Protein AF-A0A662UFX0-F1 (afdb_monomer)

Nearest PDB structures (foldseek):
  7zhf-assembly1_A  TM=8.606E-01  e=3.679E-02  Sulfolobus acidocaldarius

pLDDT: mean 85.25, std 7.99, range [57.75, 97.19]

Sequence (83 aa):
MSDFDIRSIVKASEVAKKYMLGPNAALLKAVDIAIGRLDEVMTAISRSDHEFVLIDIPGQIDLFIFRDISPKLIKNLLSLPAE

Structure (mmCIF, N/CA/C/O backbone):
data_AF-A0A662UFX0-F1
#
_entry.id   AF-A0A662UFX0-F1
#
loop_
_atom_site.group_PDB
_atom_site.id
_atom_site.type_symbol
_atom_site.label_atom_id
_atom_site.label_alt_id
_atom_site.label_comp_id
_atom_site.label_asym_id
_atom_site.label_entity_id
_atom_site.label_seq_id
_atom_site.pdbx_PDB_ins_code
_atom_site.Cartn_x
_atom_site.Cartn_y
_atom_site.Cartn_z
_atom_site.occupancy
_atom_site.B_iso_or_equiv
_atom_site.auth_seq_id
_atom_site.auth_comp_id
_atom_site.auth_asym_id
_atom_site.auth_atom_id
_atom_site.pdbx_PDB_model_num
ATOM 1 N N . MET A 1 1 ? -8.824 -15.197 4.270 1.00 60.50 1 MET A N 1
ATOM 2 C CA . MET A 1 1 ? -9.074 -14.254 3.159 1.00 60.50 1 MET A CA 1
ATOM 3 C C . MET A 1 1 ? -9.002 -12.873 3.779 1.00 60.50 1 MET A C 1
ATOM 5 O O . MET A 1 1 ? -9.499 -12.756 4.889 1.00 60.50 1 MET A O 1
ATOM 9 N N . SER A 1 2 ? -8.310 -11.907 3.179 1.00 73.12 2 SER A N 1
ATOM 10 C CA . SER A 1 2 ? -8.292 -10.544 3.722 1.00 73.12 2 SER A CA 1
ATOM 11 C C . SER A 1 2 ? -9.510 -9.772 3.216 1.00 73.12 2 SER A C 1
ATOM 13 O O . SER A 1 2 ? -9.911 -9.962 2.066 1.00 73.12 2 SER A O 1
ATOM 15 N N . ASP A 1 3 ? -10.086 -8.908 4.053 1.00 82.75 3 ASP A N 1
ATOM 16 C CA . ASP A 1 3 ? -11.200 -8.026 3.667 1.00 82.75 3 ASP A CA 1
ATOM 17 C C . ASP A 1 3 ? -10.765 -6.973 2.646 1.00 82.75 3 ASP A C 1
ATOM 19 O O . ASP A 1 3 ? -11.543 -6.525 1.804 1.00 82.75 3 ASP A O 1
ATOM 23 N N . PHE A 1 4 ? -9.479 -6.626 2.673 1.00 87.62 4 PHE A N 1
ATOM 24 C CA . PHE A 1 4 ? -8.854 -5.748 1.704 1.00 87.62 4 PHE A CA 1
ATOM 25 C C . PHE A 1 4 ? -7.495 -6.295 1.255 1.00 87.62 4 PHE A C 1
ATOM 27 O O . PHE A 1 4 ? -6.752 -6.899 2.029 1.00 87.62 4 PHE A O 1
ATOM 34 N N . ASP A 1 5 ? -7.159 -6.083 -0.017 1.00 90.12 5 ASP A N 1
ATOM 35 C CA . ASP A 1 5 ? -5.877 -6.470 -0.603 1.00 90.12 5 ASP A CA 1
ATOM 36 C C . ASP A 1 5 ? -5.338 -5.325 -1.463 1.00 90.12 5 ASP A C 1
ATOM 38 O O . ASP A 1 5 ? -5.958 -4.931 -2.456 1.00 90.12 5 ASP A O 1
ATOM 42 N N . ILE A 1 6 ? -4.150 -4.817 -1.119 1.00 88.44 6 ILE A N 1
ATOM 43 C CA . ILE A 1 6 ? -3.487 -3.720 -1.837 1.00 88.44 6 ILE A CA 1
ATOM 44 C C . ILE A 1 6 ? -3.241 -4.044 -3.322 1.00 88.44 6 ILE A C 1
ATOM 46 O O . ILE A 1 6 ? -3.163 -3.142 -4.158 1.00 88.44 6 ILE A O 1
ATOM 50 N N . ARG A 1 7 ? -3.194 -5.333 -3.691 1.00 90.75 7 ARG A N 1
ATOM 51 C CA . ARG A 1 7 ? -3.061 -5.791 -5.084 1.00 90.75 7 ARG A CA 1
ATOM 52 C C . ARG A 1 7 ? -4.271 -5.444 -5.956 1.00 90.75 7 ARG A C 1
ATOM 54 O O . ARG A 1 7 ? -4.162 -5.520 -7.180 1.00 90.75 7 ARG A O 1
ATOM 61 N N . SER A 1 8 ? -5.400 -5.061 -5.354 1.00 90.75 8 SER A N 1
ATOM 62 C CA . SER A 1 8 ? -6.551 -4.486 -6.066 1.00 90.75 8 SER A CA 1
ATOM 63 C C . SER A 1 8 ? -6.278 -3.066 -6.581 1.00 90.75 8 SER A C 1
ATOM 65 O O . SER A 1 8 ? -6.819 -2.675 -7.613 1.00 90.75 8 SER A O 1
ATOM 67 N N . ILE A 1 9 ? -5.397 -2.315 -5.910 1.00 90.50 9 ILE A N 1
ATOM 68 C CA . ILE A 1 9 ? -4.990 -0.958 -6.294 1.00 90.50 9 ILE A CA 1
ATOM 69 C C . ILE A 1 9 ? -3.850 -1.007 -7.311 1.00 90.50 9 ILE A C 1
ATOM 71 O O . ILE A 1 9 ? -3.864 -0.271 -8.301 1.00 90.50 9 ILE A O 1
ATOM 75 N N . VAL A 1 10 ? -2.838 -1.841 -7.050 1.00 92.88 10 VAL A N 1
ATOM 76 C CA . VAL A 1 10 ? -1.621 -1.908 -7.865 1.00 92.88 10 VAL A CA 1
ATOM 77 C C . VAL A 1 10 ? -0.941 -3.270 -7.762 1.00 92.88 10 VAL A C 1
ATOM 79 O O . VAL A 1 10 ? -0.726 -3.801 -6.674 1.00 92.88 10 VAL A O 1
ATOM 82 N N . LYS A 1 11 ? -0.523 -3.825 -8.905 1.00 94.6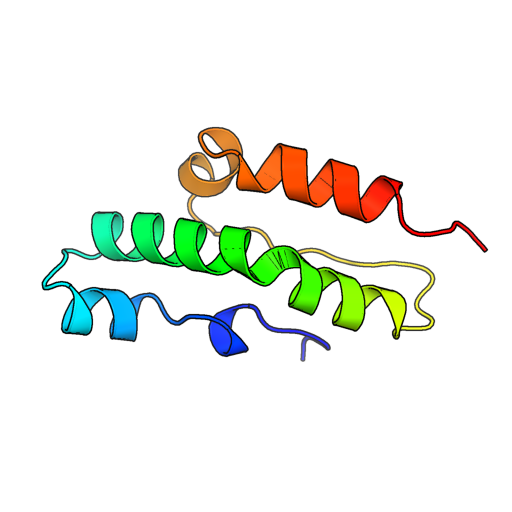2 11 LYS A N 1
ATOM 83 C CA . LYS A 1 11 ? 0.295 -5.044 -8.962 1.00 94.62 11 LYS A CA 1
ATOM 84 C C . LYS A 1 11 ? 1.699 -4.721 -9.449 1.00 94.62 11 LYS A C 1
ATOM 86 O O . LYS A 1 11 ? 1.880 -4.198 -10.547 1.00 94.62 11 LYS A O 1
ATOM 91 N N . ALA A 1 12 ? 2.709 -5.105 -8.670 1.00 93.19 12 ALA A N 1
ATOM 92 C CA . ALA A 1 12 ? 4.112 -4.875 -9.021 1.00 93.19 12 ALA A CA 1
ATOM 93 C C . ALA A 1 12 ? 4.497 -5.497 -10.378 1.00 93.19 12 ALA A C 1
ATOM 95 O O . ALA A 1 12 ? 5.282 -4.916 -11.120 1.00 93.19 12 ALA A O 1
ATOM 96 N N . SER A 1 13 ? 3.898 -6.633 -10.751 1.00 94.62 13 SER A N 1
ATOM 97 C CA . SER A 1 13 ? 4.118 -7.278 -12.052 1.00 94.62 13 SER A CA 1
ATOM 98 C C . SER A 1 13 ? 3.592 -6.453 -13.233 1.00 94.62 13 SER A C 1
ATOM 100 O O . SER A 1 13 ? 4.224 -6.412 -14.289 1.00 94.62 13 SER A O 1
ATOM 102 N N . GLU A 1 14 ? 2.459 -5.772 -13.067 1.00 96.44 14 GLU A N 1
ATOM 103 C CA . GLU A 1 14 ? 1.896 -4.871 -14.078 1.00 96.44 14 GLU A CA 1
ATOM 104 C C . GLU A 1 14 ? 2.728 -3.589 -14.177 1.00 96.44 14 GLU A C 1
ATOM 106 O O . GLU A 1 14 ? 3.019 -3.126 -15.279 1.00 96.44 14 GLU A O 1
ATOM 111 N N . VAL A 1 15 ? 3.195 -3.066 -13.038 1.00 96.88 15 VAL A N 1
ATOM 112 C CA . VAL A 1 15 ? 4.118 -1.922 -12.981 1.00 96.88 15 VAL A CA 1
ATOM 113 C C . VAL A 1 15 ? 5.444 -2.251 -13.672 1.00 96.88 15 VAL A C 1
ATOM 115 O O . VAL A 1 15 ? 5.918 -1.455 -14.480 1.00 96.88 15 VAL A O 1
ATOM 118 N N . ALA A 1 16 ? 6.011 -3.436 -13.429 1.00 96.94 16 ALA A N 1
ATOM 119 C CA . ALA A 1 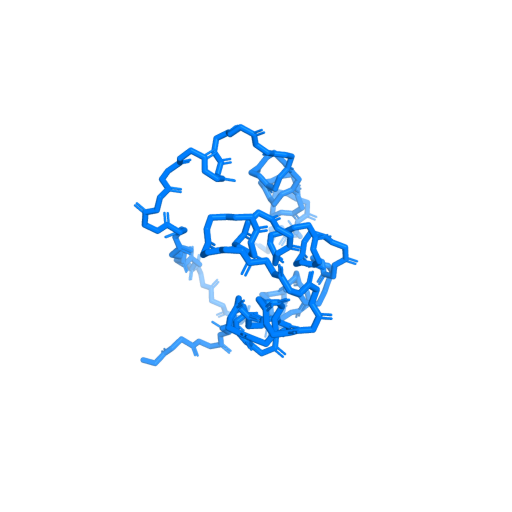16 ? 7.245 -3.887 -14.071 1.00 96.94 16 ALA A CA 1
ATOM 120 C C . ALA A 1 16 ? 7.125 -3.872 -15.598 1.00 96.94 16 ALA A C 1
ATOM 122 O O . ALA A 1 16 ? 7.976 -3.306 -16.280 1.00 96.94 16 ALA A O 1
ATOM 123 N N . LYS A 1 17 ? 6.028 -4.426 -16.131 1.00 97.19 17 LYS A N 1
ATOM 124 C CA . LYS A 1 17 ? 5.757 -4.445 -17.575 1.00 97.19 17 LYS A CA 1
ATOM 125 C C . LYS A 1 17 ? 5.526 -3.042 -18.132 1.00 97.19 17 LYS A C 1
ATOM 127 O O . LYS A 1 17 ? 6.121 -2.684 -19.141 1.00 97.19 17 LYS A O 1
ATOM 132 N N . LYS A 1 18 ? 4.684 -2.241 -17.471 1.00 97.06 18 LYS A N 1
ATOM 133 C CA . LYS A 1 18 ? 4.287 -0.904 -17.939 1.00 97.06 18 LYS A CA 1
ATOM 134 C C . LYS A 1 18 ? 5.454 0.081 -17.987 1.00 97.06 18 LYS A C 1
ATOM 136 O O . LYS A 1 18 ? 5.512 0.903 -18.894 1.00 97.06 18 LYS A O 1
ATOM 141 N N . TYR A 1 19 ? 6.353 0.015 -17.010 1.00 95.88 19 TYR A N 1
AT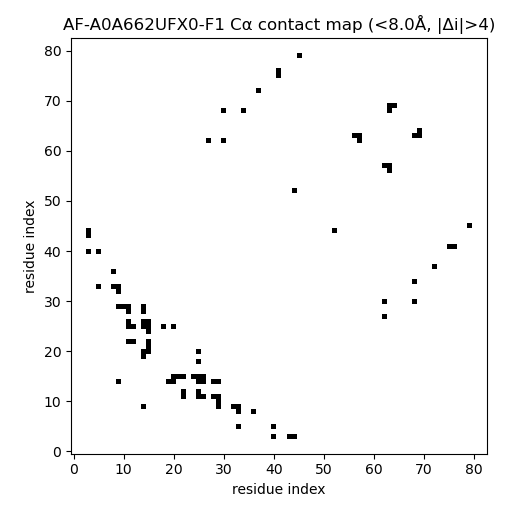OM 142 C CA . TYR A 1 19 ? 7.473 0.949 -16.878 1.00 95.88 19 TYR A CA 1
ATOM 143 C C . TYR A 1 19 ? 8.825 0.339 -17.284 1.00 95.88 19 TYR A C 1
ATOM 145 O O . TYR A 1 19 ? 9.846 1.000 -17.126 1.00 95.88 19 TYR A O 1
ATOM 153 N N . MET A 1 20 ? 8.839 -0.898 -17.800 1.00 96.31 20 MET A N 1
ATOM 154 C CA . MET A 1 20 ? 10.052 -1.653 -18.154 1.00 96.31 20 MET A CA 1
ATOM 155 C C . MET A 1 20 ? 11.079 -1.697 -17.011 1.00 96.31 20 MET A C 1
ATOM 157 O O . MET A 1 20 ? 12.270 -1.456 -17.198 1.00 96.31 20 MET A O 1
ATOM 161 N N . LEU A 1 21 ? 10.598 -1.980 -15.799 1.00 96.62 21 LEU A N 1
ATOM 162 C CA . LEU A 1 21 ? 11.407 -1.983 -14.582 1.00 96.62 21 LEU A CA 1
ATOM 163 C C . LEU A 1 21 ? 11.768 -3.406 -14.157 1.00 96.62 21 LEU A C 1
ATOM 165 O O . LEU A 1 21 ? 10.960 -4.329 -14.264 1.00 96.62 21 LEU A O 1
ATOM 169 N N . GLY A 1 22 ? 12.963 -3.557 -13.582 1.00 94.44 22 GLY A N 1
ATOM 170 C CA . GLY A 1 22 ? 13.321 -4.760 -12.833 1.00 94.44 22 GLY A CA 1
ATOM 171 C C . GLY A 1 22 ? 12.476 -4.917 -11.555 1.00 94.44 22 GLY A C 1
ATOM 172 O O . GLY A 1 22 ? 11.848 -3.950 -11.114 1.00 94.44 22 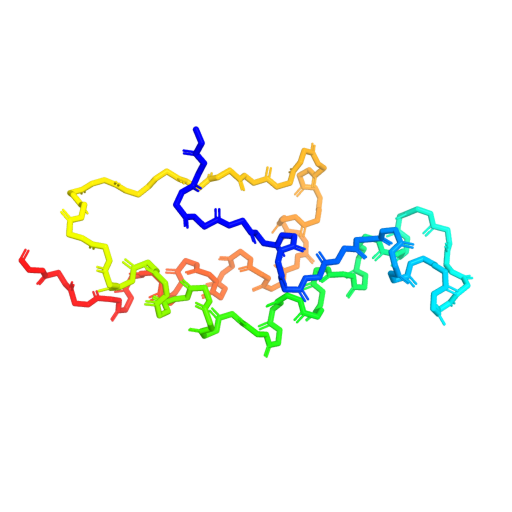GLY A O 1
ATOM 173 N N . PRO A 1 23 ? 12.484 -6.103 -10.916 1.00 89.06 23 PRO A N 1
ATOM 174 C CA . PRO A 1 23 ? 11.583 -6.434 -9.806 1.00 89.06 23 PRO A CA 1
ATOM 175 C C . PRO A 1 23 ? 11.601 -5.422 -8.652 1.00 89.06 23 PRO A C 1
ATOM 177 O O . PRO A 1 23 ? 10.544 -4.981 -8.209 1.00 89.06 23 PRO A O 1
ATOM 180 N N . ASN A 1 24 ? 12.790 -4.985 -8.224 1.00 88.62 24 ASN A N 1
ATOM 181 C CA . ASN A 1 24 ? 12.931 -4.040 -7.112 1.00 88.62 24 ASN A CA 1
ATOM 182 C C . ASN A 1 24 ? 12.389 -2.653 -7.477 1.00 88.62 24 ASN A C 1
ATOM 184 O O . ASN A 1 24 ? 11.586 -2.085 -6.744 1.00 88.62 24 ASN A O 1
ATOM 188 N N . ALA A 1 25 ? 12.773 -2.119 -8.639 1.00 89.88 25 ALA A N 1
ATOM 189 C CA . ALA A 1 25 ? 12.306 -0.808 -9.087 1.00 89.88 25 ALA A CA 1
ATOM 190 C C . ALA A 1 25 ? 10.786 -0.795 -9.329 1.00 89.88 25 ALA A C 1
ATOM 192 O O . ALA A 1 25 ? 10.108 0.173 -8.981 1.00 89.88 25 ALA A O 1
ATOM 193 N N . ALA A 1 26 ? 10.237 -1.887 -9.866 1.00 93.81 26 ALA A N 1
ATOM 194 C CA . ALA A 1 26 ? 8.801 -2.056 -10.035 1.00 93.81 26 ALA A CA 1
ATOM 195 C C . ALA A 1 26 ? 8.061 -2.069 -8.694 1.00 93.81 26 ALA A C 1
ATOM 197 O O . ALA A 1 26 ? 7.004 -1.454 -8.569 1.00 93.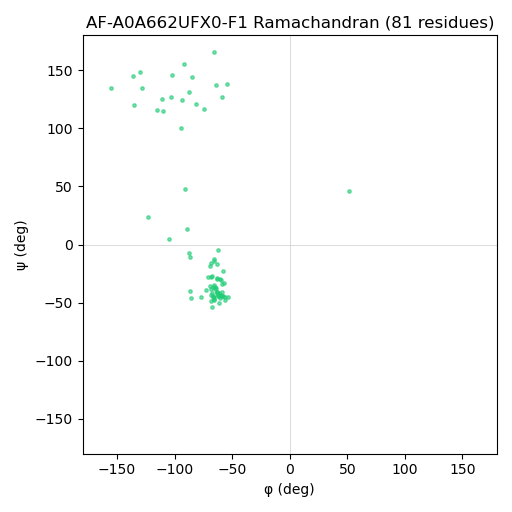81 26 ALA A O 1
ATOM 198 N N . LEU A 1 27 ? 8.627 -2.729 -7.684 1.00 89.44 27 LEU A N 1
ATOM 199 C CA . LEU A 1 27 ? 8.054 -2.791 -6.348 1.00 89.44 27 LEU A CA 1
ATOM 200 C C . LEU A 1 27 ? 8.100 -1.427 -5.644 1.00 89.44 27 LEU A C 1
ATOM 202 O O . LEU A 1 27 ? 7.080 -0.988 -5.117 1.00 89.44 27 LEU A O 1
ATOM 206 N N . LEU A 1 28 ? 9.219 -0.696 -5.739 1.00 88.25 28 LEU A N 1
ATOM 207 C CA . LEU A 1 28 ? 9.305 0.688 -5.254 1.00 88.25 28 LEU A CA 1
ATOM 208 C C . LEU A 1 28 ? 8.246 1.587 -5.898 1.00 88.25 28 LEU A C 1
ATOM 210 O O . LEU A 1 28 ? 7.590 2.365 -5.203 1.00 88.25 28 LEU A O 1
ATOM 214 N N . LYS A 1 29 ? 8.079 1.478 -7.219 1.00 90.81 29 LYS A N 1
ATOM 215 C CA . LYS A 1 29 ? 7.105 2.275 -7.967 1.00 90.81 29 LYS A CA 1
ATOM 216 C C . LYS A 1 29 ? 5.665 1.876 -7.641 1.00 90.81 29 LYS A C 1
ATOM 218 O O . LYS A 1 29 ? 4.795 2.741 -7.589 1.00 90.81 29 LYS A O 1
ATOM 223 N N . ALA A 1 30 ? 5.406 0.591 -7.404 1.00 91.62 30 ALA A N 1
ATOM 224 C CA . ALA A 1 30 ? 4.101 0.112 -6.962 1.00 91.62 30 ALA A CA 1
ATOM 225 C C . ALA A 1 30 ? 3.731 0.694 -5.591 1.00 91.62 30 ALA A C 1
ATOM 227 O O . ALA A 1 30 ? 2.607 1.154 -5.415 1.00 91.62 30 ALA A O 1
ATOM 228 N N . VAL A 1 31 ? 4.690 0.760 -4.662 1.00 87.62 31 VAL A N 1
ATOM 229 C CA . VAL A 1 31 ? 4.496 1.402 -3.354 1.00 87.62 31 VAL A CA 1
ATOM 230 C C . VAL A 1 31 ? 4.147 2.888 -3.505 1.00 87.62 31 VAL A C 1
ATOM 232 O O . VAL A 1 31 ? 3.199 3.335 -2.872 1.00 87.62 31 VAL A O 1
ATOM 235 N N . ASP A 1 32 ? 4.812 3.648 -4.387 1.00 87.88 32 ASP A N 1
ATOM 236 C CA . ASP A 1 32 ? 4.429 5.055 -4.639 1.00 87.88 32 ASP A CA 1
ATOM 237 C C . ASP A 1 32 ? 2.986 5.200 -5.123 1.00 87.88 32 ASP A C 1
ATOM 239 O O . ASP A 1 32 ? 2.252 6.079 -4.670 1.00 87.88 32 ASP A O 1
ATOM 243 N N . ILE A 1 33 ? 2.579 4.341 -6.059 1.00 90.56 33 ILE A N 1
ATOM 244 C CA . ILE A 1 33 ? 1.220 4.350 -6.607 1.00 90.56 33 ILE A CA 1
ATOM 245 C C . ILE A 1 33 ? 0.207 4.026 -5.502 1.00 90.56 33 ILE A C 1
ATOM 247 O O . ILE A 1 33 ? -0.833 4.678 -5.426 1.00 90.56 33 ILE A O 1
ATOM 251 N N . ALA A 1 34 ? 0.524 3.064 -4.630 1.00 88.50 34 ALA A N 1
ATOM 252 C CA . ALA A 1 34 ? -0.307 2.718 -3.483 1.00 88.50 34 ALA A CA 1
ATOM 253 C C . ALA A 1 34 ? -0.444 3.887 -2.494 1.00 88.50 34 ALA A C 1
ATOM 255 O O . ALA A 1 34 ? -1.557 4.190 -2.076 1.00 88.50 34 ALA A O 1
ATOM 256 N N . ILE A 1 35 ? 0.650 4.594 -2.172 1.00 85.50 35 ILE A N 1
ATOM 257 C CA . ILE A 1 35 ? 0.617 5.785 -1.301 1.00 85.50 35 ILE A CA 1
ATOM 258 C C . ILE A 1 35 ? -0.301 6.864 -1.887 1.00 85.50 35 ILE A C 1
ATOM 260 O O . ILE A 1 35 ? -1.059 7.490 -1.152 1.00 85.50 35 ILE A O 1
ATOM 264 N N . GLY A 1 36 ? -0.257 7.079 -3.205 1.00 88.44 36 GLY A N 1
ATOM 265 C CA . GLY A 1 36 ? -1.123 8.051 -3.881 1.00 88.44 36 GLY A CA 1
ATOM 266 C C . GLY A 1 36 ? -2.614 7.698 -3.853 1.00 88.44 36 GLY A C 1
ATOM 267 O O . GLY A 1 36 ? -3.436 8.547 -4.179 1.00 88.44 36 GLY A O 1
ATOM 268 N N . ARG A 1 37 ? -2.964 6.464 -3.474 1.00 89.50 37 ARG A N 1
ATOM 269 C CA . ARG A 1 37 ? -4.339 5.946 -3.390 1.00 89.50 37 ARG A CA 1
ATOM 270 C C . ARG A 1 37 ? -4.667 5.425 -1.989 1.00 89.50 37 ARG A C 1
ATOM 272 O O . ARG A 1 37 ? -5.551 4.588 -1.822 1.00 89.50 37 ARG A O 1
ATOM 279 N N . LEU A 1 38 ? -3.948 5.910 -0.975 1.00 85.88 38 LEU A N 1
ATOM 280 C CA . LEU A 1 38 ? -4.083 5.425 0.397 1.00 85.88 38 LEU A CA 1
ATOM 281 C C . LEU A 1 38 ? -5.484 5.677 0.970 1.00 85.88 38 LEU A C 1
ATOM 283 O O . LEU A 1 38 ? -5.967 4.872 1.758 1.00 85.88 38 LEU A O 1
ATOM 287 N N . ASP A 1 39 ? -6.169 6.730 0.524 1.00 87.31 39 ASP A N 1
ATOM 288 C CA . ASP A 1 39 ? -7.533 7.059 0.957 1.00 87.31 39 ASP A CA 1
ATOM 289 C C . ASP A 1 39 ? -8.550 5.952 0.625 1.00 87.31 39 ASP A C 1
ATOM 291 O O . ASP A 1 39 ? -9.509 5.739 1.370 1.00 87.31 39 ASP A O 1
ATOM 295 N N . GLU A 1 40 ? -8.325 5.189 -0.451 1.00 88.19 40 GLU A N 1
ATOM 296 C CA . GLU A 1 40 ? -9.161 4.032 -0.797 1.00 88.19 40 GLU A CA 1
ATOM 297 C C . GLU A 1 40 ? -8.994 2.900 0.220 1.00 88.19 40 GLU A C 1
ATOM 299 O O . GLU A 1 40 ? -9.973 2.260 0.604 1.00 88.19 40 GLU A O 1
ATOM 304 N N . VAL A 1 41 ? -7.763 2.701 0.705 1.00 86.81 41 VAL A N 1
ATOM 305 C CA . VAL A 1 41 ? -7.457 1.744 1.775 1.00 86.81 41 VAL A CA 1
ATOM 306 C C . VAL A 1 41 ? -8.122 2.192 3.073 1.00 86.81 41 VAL A C 1
ATOM 308 O O . VAL A 1 41 ? -8.792 1.398 3.726 1.00 86.81 41 VAL A O 1
ATOM 311 N N . MET A 1 42 ? -7.998 3.477 3.419 1.00 86.81 42 MET A N 1
ATOM 312 C CA . MET A 1 42 ? -8.598 4.031 4.635 1.00 86.81 42 MET A CA 1
ATOM 313 C C . MET A 1 42 ? -10.120 3.903 4.632 1.00 86.81 42 MET A C 1
ATOM 315 O O . MET A 1 42 ? -10.698 3.517 5.641 1.00 86.81 42 MET A O 1
ATOM 319 N N . THR A 1 43 ? -10.757 4.157 3.486 1.00 87.06 43 THR A N 1
ATOM 320 C CA . THR A 1 43 ? -12.209 4.006 3.314 1.00 87.06 43 THR A CA 1
ATOM 321 C C . THR A 1 43 ? -12.653 2.551 3.450 1.00 87.06 43 THR A C 1
ATOM 323 O O . THR A 1 43 ? -13.735 2.281 3.967 1.00 87.06 43 THR A O 1
ATOM 326 N N . ALA A 1 44 ? -11.849 1.599 2.968 1.00 84.81 44 ALA A N 1
ATOM 327 C CA . ALA A 1 44 ? -12.146 0.180 3.129 1.00 84.81 44 ALA A CA 1
ATOM 328 C C . ALA A 1 44 ? -12.070 -0.239 4.606 1.00 84.81 44 ALA A C 1
ATOM 330 O O . ALA A 1 44 ? -12.979 -0.908 5.089 1.00 84.81 44 ALA A O 1
ATOM 331 N N . ILE A 1 45 ? -11.037 0.212 5.325 1.00 84.38 45 ILE A N 1
ATOM 332 C CA . ILE A 1 45 ? -10.852 -0.074 6.755 1.00 84.38 45 ILE A CA 1
ATOM 333 C C . ILE A 1 45 ? -11.960 0.578 7.593 1.00 84.38 45 ILE A C 1
ATOM 335 O O . ILE A 1 45 ? -12.558 -0.087 8.431 1.00 84.38 45 ILE A O 1
ATOM 339 N N . SER A 1 46 ? -12.298 1.846 7.332 1.00 83.31 46 SER A N 1
ATOM 340 C CA . SER A 1 46 ? -13.305 2.587 8.108 1.00 83.31 46 SER A CA 1
ATOM 341 C C . SER A 1 46 ? -14.735 2.074 7.930 1.00 83.31 46 SER A C 1
ATOM 343 O O . SER A 1 46 ? -15.624 2.467 8.673 1.00 83.31 46 SER A O 1
ATOM 345 N N . ARG A 1 47 ? -14.996 1.272 6.891 1.00 82.25 47 ARG A N 1
ATOM 34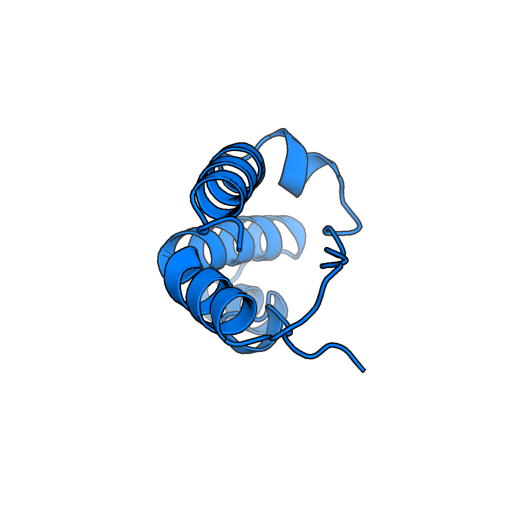6 C CA . ARG A 1 47 ? -16.295 0.616 6.673 1.00 82.25 47 ARG A CA 1
ATOM 347 C C . ARG A 1 47 ? -16.405 -0.721 7.395 1.00 82.25 47 ARG A C 1
ATOM 349 O O . ARG A 1 47 ? -17.488 -1.301 7.396 1.00 82.25 47 ARG A O 1
ATOM 356 N N . SER A 1 48 ? -15.299 -1.237 7.925 1.00 76.75 48 SER A N 1
ATOM 357 C CA . SER A 1 48 ? -15.298 -2.486 8.669 1.00 76.75 48 SER A CA 1
ATOM 358 C C . SER A 1 48 ? -15.614 -2.205 10.134 1.00 76.75 48 SER A C 1
ATOM 360 O O . SER A 1 48 ? -15.001 -1.327 10.733 1.00 76.75 48 SER A O 1
ATOM 362 N N . ASP A 1 49 ? -16.546 -2.964 10.697 1.00 77.62 49 ASP A N 1
ATOM 363 C CA . ASP A 1 49 ? -16.948 -2.892 12.106 1.00 77.62 49 ASP A CA 1
ATOM 364 C C . ASP A 1 49 ? -16.099 -3.866 12.949 1.00 77.62 49 ASP A C 1
ATOM 366 O O . ASP A 1 49 ? -16.596 -4.746 13.653 1.00 77.62 49 ASP A O 1
ATOM 370 N N . HIS A 1 50 ? -14.780 -3.830 12.741 1.00 82.50 50 HIS A N 1
ATOM 371 C CA . HIS A 1 50 ? -13.840 -4.745 13.382 1.00 82.50 50 HIS A CA 1
ATOM 372 C C . HIS A 1 50 ? -13.105 -4.053 14.526 1.00 82.50 50 HIS A C 1
ATOM 374 O O . HIS A 1 50 ? -12.439 -3.043 14.324 1.00 82.50 50 HIS A O 1
ATOM 380 N N . GLU A 1 51 ? -13.139 -4.670 15.708 1.00 83.12 51 GLU A N 1
ATOM 381 C CA . GLU A 1 51 ? -12.401 -4.207 16.893 1.00 83.12 51 GLU A CA 1
ATOM 382 C C . GLU A 1 51 ? -10.874 -4.237 16.682 1.00 83.12 51 GLU A C 1
ATOM 384 O O . GLU A 1 51 ? -10.134 -3.435 17.249 1.00 83.12 51 GLU A O 1
ATOM 389 N N . PHE A 1 52 ? -10.391 -5.144 15.825 1.00 84.00 52 PHE A N 1
ATOM 390 C CA . PHE A 1 52 ? -8.974 -5.289 15.501 1.00 84.00 52 PHE A CA 1
ATOM 391 C C . PHE A 1 52 ? -8.735 -5.270 13.995 1.00 84.00 52 PHE A C 1
ATOM 393 O O . PHE A 1 52 ? -9.380 -5.994 13.237 1.00 84.00 52 PHE A O 1
ATOM 400 N N . VAL A 1 53 ? -7.717 -4.515 13.578 1.00 84.56 53 VAL A N 1
ATOM 401 C CA . VAL A 1 53 ? -7.233 -4.475 12.195 1.00 84.56 53 VAL A CA 1
ATOM 402 C C . VAL A 1 53 ? -5.814 -5.031 12.150 1.00 84.56 53 VAL A C 1
ATOM 404 O O . VAL A 1 53 ? -4.885 -4.456 12.717 1.00 84.56 53 VAL A O 1
ATOM 407 N N . LEU A 1 54 ? -5.638 -6.158 11.458 1.00 88.56 54 LEU A N 1
ATOM 408 C CA . LEU A 1 54 ? -4.324 -6.744 11.198 1.00 88.56 54 LEU A CA 1
ATOM 409 C C . LEU A 1 54 ? -3.806 -6.265 9.843 1.00 88.56 54 LEU A C 1
ATOM 411 O O . LEU A 1 54 ? -4.458 -6.452 8.817 1.00 88.56 54 LEU A O 1
ATOM 415 N N . ILE A 1 55 ? -2.615 -5.669 9.842 1.00 87.19 55 ILE A N 1
ATOM 416 C CA . ILE A 1 55 ? -1.975 -5.148 8.633 1.00 87.19 55 ILE A CA 1
ATOM 417 C C . ILE A 1 55 ? -0.772 -6.021 8.300 1.00 87.19 55 ILE A C 1
ATOM 419 O O . ILE A 1 55 ? 0.208 -6.047 9.043 1.00 87.19 55 ILE A O 1
ATOM 423 N N . ASP A 1 56 ? -0.849 -6.707 7.162 1.00 88.00 56 ASP A N 1
ATOM 424 C CA . ASP A 1 56 ? 0.288 -7.428 6.599 1.00 88.00 56 ASP A CA 1
ATOM 425 C C . ASP A 1 56 ? 1.191 -6.453 5.833 1.00 88.00 56 ASP A C 1
ATOM 427 O O . ASP A 1 56 ? 0.754 -5.756 4.911 1.00 88.00 56 ASP A O 1
ATOM 431 N N . ILE A 1 57 ? 2.452 -6.371 6.248 1.00 84.50 57 ILE A N 1
ATOM 432 C CA . ILE A 1 57 ? 3.443 -5.484 5.639 1.00 84.50 57 ILE A CA 1
ATOM 433 C C . ILE A 1 57 ? 4.211 -6.220 4.532 1.00 84.50 57 ILE A C 1
ATOM 435 O O . ILE A 1 57 ? 4.338 -7.443 4.567 1.00 84.50 57 ILE A O 1
ATOM 439 N N . PRO A 1 58 ? 4.777 -5.509 3.539 1.00 82.06 58 PRO A N 1
ATOM 440 C CA . PRO A 1 58 ? 5.606 -6.148 2.523 1.00 82.06 58 PRO A CA 1
ATOM 441 C C . PRO A 1 58 ? 6.758 -6.955 3.142 1.00 82.06 58 PRO A C 1
ATOM 443 O O . PRO A 1 58 ? 7.452 -6.469 4.032 1.00 82.06 58 PRO A O 1
ATOM 446 N N . GLY A 1 59 ? 7.031 -8.149 2.602 1.00 80.44 59 GLY A N 1
ATOM 447 C CA . GLY A 1 59 ? 8.105 -9.024 3.102 1.00 80.44 59 GLY A CA 1
ATOM 448 C C . GLY A 1 59 ? 9.522 -8.442 2.979 1.00 80.44 59 GLY A C 1
ATOM 449 O O . GLY A 1 59 ? 10.441 -8.910 3.645 1.00 80.44 59 GLY A O 1
ATOM 450 N N . GLN A 1 60 ? 9.712 -7.408 2.153 1.00 82.31 60 GLN A N 1
ATOM 451 C CA . GLN A 1 60 ? 10.933 -6.601 2.139 1.00 82.31 60 GLN A CA 1
ATOM 452 C C . GLN A 1 60 ? 10.743 -5.368 3.025 1.00 82.31 60 GLN A C 1
ATOM 454 O O . GLN A 1 60 ? 10.159 -4.368 2.599 1.00 82.31 60 GLN A O 1
ATOM 459 N N . ILE A 1 61 ? 11.272 -5.442 4.246 1.00 81.81 61 ILE A N 1
ATOM 460 C CA . ILE A 1 61 ? 11.092 -4.420 5.284 1.00 81.81 61 ILE A CA 1
ATOM 461 C C . ILE A 1 61 ? 11.606 -3.032 4.869 1.00 81.81 61 ILE A C 1
ATOM 463 O O . ILE A 1 61 ? 11.015 -2.016 5.235 1.00 81.81 61 ILE A O 1
ATOM 467 N N . ASP A 1 62 ? 12.642 -2.977 4.029 1.00 81.50 62 ASP A N 1
ATOM 468 C CA . ASP A 1 62 ? 13.242 -1.730 3.545 1.00 81.50 62 ASP A CA 1
ATOM 469 C C . ASP A 1 62 ? 12.233 -0.843 2.805 1.00 81.50 62 ASP A C 1
ATOM 471 O O . ASP A 1 62 ? 12.264 0.383 2.907 1.00 81.50 62 ASP A O 1
ATOM 475 N N . LEU A 1 63 ? 11.280 -1.453 2.099 1.00 76.19 63 LEU A N 1
ATOM 476 C CA . LEU A 1 63 ? 10.226 -0.723 1.395 1.00 76.19 63 LEU A CA 1
ATOM 477 C C . LEU A 1 63 ? 9.246 -0.050 2.347 1.00 76.19 63 LEU A C 1
ATOM 479 O O . LEU A 1 63 ? 8.623 0.943 1.976 1.00 76.19 63 LEU A O 1
ATOM 483 N N . PHE A 1 64 ? 9.081 -0.616 3.539 1.00 74.75 64 PHE A N 1
ATOM 484 C CA . PHE A 1 64 ? 8.192 -0.089 4.558 1.00 74.75 64 PHE A CA 1
ATOM 485 C C . PHE A 1 64 ? 8.900 0.965 5.415 1.00 74.75 64 PHE A C 1
ATOM 487 O O . PHE A 1 64 ? 8.304 1.995 5.708 1.00 74.75 64 PHE A O 1
ATOM 494 N N . ILE A 1 65 ? 10.172 0.753 5.772 1.00 74.75 65 ILE A N 1
ATOM 495 C CA . ILE A 1 65 ? 10.934 1.657 6.651 1.00 74.75 65 ILE A CA 1
ATOM 496 C C . ILE A 1 65 ? 11.416 2.912 5.916 1.00 74.75 65 ILE A C 1
ATOM 498 O O . ILE A 1 65 ? 11.287 4.016 6.437 1.00 74.75 65 ILE A O 1
ATOM 502 N N . PHE A 1 66 ? 11.971 2.777 4.709 1.00 72.56 66 PHE A N 1
ATOM 503 C CA . PHE A 1 66 ? 12.639 3.893 4.021 1.00 72.56 66 PHE A CA 1
ATOM 504 C C . PHE A 1 66 ? 11.701 4.739 3.154 1.00 72.56 66 PHE A C 1
ATOM 506 O O . PHE A 1 66 ? 12.149 5.519 2.312 1.00 72.56 66 PHE A O 1
ATOM 513 N N . ARG A 1 67 ? 10.387 4.571 3.312 1.00 72.69 67 ARG A N 1
ATOM 514 C CA . ARG A 1 67 ? 9.380 5.248 2.497 1.00 72.69 67 ARG A CA 1
ATOM 515 C C . ARG A 1 67 ? 8.337 5.885 3.385 1.00 72.69 67 ARG A C 1
ATOM 517 O O . ARG A 1 67 ? 7.937 5.322 4.395 1.00 72.69 67 ARG A O 1
ATOM 524 N N . ASP A 1 68 ? 7.789 6.994 2.908 1.00 74.75 68 ASP A N 1
ATOM 525 C CA . ASP A 1 68 ? 6.722 7.723 3.594 1.00 74.75 68 ASP A CA 1
ATOM 526 C C . ASP A 1 68 ? 5.427 6.917 3.777 1.00 74.75 68 ASP A C 1
ATOM 528 O O . ASP A 1 68 ? 4.494 7.417 4.402 1.00 74.75 68 ASP A O 1
ATOM 532 N N . ILE A 1 69 ? 5.330 5.697 3.231 1.00 77.81 69 ILE A N 1
ATOM 533 C CA . ILE A 1 69 ? 4.144 4.855 3.383 1.00 77.81 69 ILE A CA 1
ATOM 534 C C . ILE A 1 69 ? 3.849 4.561 4.850 1.00 77.81 69 ILE A C 1
ATOM 536 O O . ILE A 1 69 ? 2.701 4.680 5.258 1.00 77.81 69 ILE A O 1
ATOM 540 N N . SER A 1 70 ? 4.865 4.232 5.647 1.00 79.31 70 SER A N 1
ATOM 541 C CA . SER A 1 70 ? 4.687 3.833 7.041 1.00 79.31 70 SER A CA 1
ATOM 542 C C . SER A 1 70 ? 4.189 4.983 7.925 1.00 79.31 70 SER A C 1
ATOM 544 O O . SER A 1 70 ? 3.123 4.822 8.524 1.00 79.31 70 SER A O 1
ATOM 546 N N . PRO A 1 71 ? 4.831 6.171 7.980 1.00 84.31 71 PRO A N 1
ATOM 547 C CA . PRO A 1 71 ? 4.315 7.272 8.787 1.00 84.31 71 PRO A CA 1
ATOM 548 C C . PRO A 1 71 ? 2.973 7.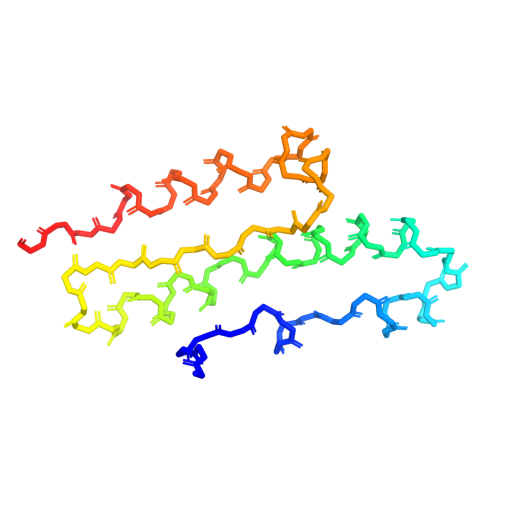807 8.271 1.00 84.31 71 PRO A C 1
ATOM 550 O O . PRO A 1 71 ? 2.128 8.175 9.085 1.00 84.31 71 PRO A O 1
ATOM 553 N N . LYS A 1 72 ? 2.734 7.831 6.949 1.00 83.94 72 LYS A N 1
ATOM 554 C CA . LYS A 1 72 ? 1.437 8.263 6.395 1.00 83.94 72 LYS A CA 1
ATOM 555 C C . LYS A 1 72 ? 0.316 7.295 6.754 1.00 83.94 72 LYS A C 1
ATOM 557 O O . LYS A 1 72 ? -0.741 7.742 7.185 1.00 83.94 72 LYS A O 1
ATOM 562 N N . LEU A 1 73 ? 0.556 5.992 6.618 1.00 83.31 73 LEU A N 1
ATOM 563 C CA . LEU A 1 73 ? -0.412 4.959 6.975 1.00 83.31 73 LEU A CA 1
ATOM 564 C C . LEU A 1 73 ? -0.751 5.022 8.463 1.00 83.31 73 LEU A C 1
ATOM 566 O O . LEU A 1 73 ? -1.924 5.111 8.805 1.00 83.31 73 LEU A O 1
ATOM 570 N N . ILE A 1 74 ? 0.257 5.057 9.341 1.00 85.50 74 ILE A N 1
ATOM 571 C CA . ILE A 1 74 ? 0.038 5.139 10.792 1.00 85.50 74 ILE A CA 1
ATOM 572 C C . ILE A 1 74 ? -0.730 6.414 11.149 1.00 85.50 74 ILE A C 1
ATOM 574 O O . ILE A 1 74 ? -1.706 6.349 11.889 1.00 85.50 74 ILE A O 1
ATOM 578 N N . LYS A 1 75 ? -0.342 7.569 10.594 1.00 87.44 75 LYS A N 1
ATOM 579 C CA . LYS A 1 75 ? -1.046 8.834 10.837 1.00 87.44 75 LYS A CA 1
ATOM 580 C C . LYS A 1 75 ? -2.518 8.756 10.427 1.00 87.44 75 LYS A C 1
ATOM 582 O O . LYS A 1 75 ? -3.372 9.210 11.181 1.00 87.44 75 LYS A O 1
ATOM 587 N N . ASN A 1 76 ? -2.806 8.185 9.259 1.00 85.88 76 ASN A N 1
ATOM 588 C CA . ASN A 1 76 ? -4.174 8.053 8.771 1.00 85.88 76 ASN A CA 1
ATOM 589 C C . ASN A 1 76 ? -4.989 7.080 9.636 1.00 85.88 76 ASN A C 1
ATOM 591 O O . ASN A 1 76 ? -6.128 7.388 9.973 1.00 85.88 76 ASN A O 1
ATOM 595 N N . LEU A 1 77 ? -4.404 5.953 10.053 1.00 84.62 77 LEU A N 1
ATOM 596 C CA . LEU A 1 77 ? -5.048 4.995 10.959 1.00 84.62 77 LEU A CA 1
ATOM 597 C C . LEU A 1 77 ? -5.366 5.615 12.320 1.00 84.62 77 LEU A C 1
ATOM 599 O O . LEU A 1 77 ? -6.476 5.458 12.807 1.00 84.62 77 LEU A O 1
ATOM 603 N N . LEU A 1 78 ? -4.437 6.381 12.897 1.00 85.25 78 LEU A N 1
ATOM 604 C CA . LEU A 1 78 ? -4.657 7.086 14.166 1.00 85.25 78 LEU A CA 1
ATOM 605 C C . LEU A 1 78 ? -5.669 8.235 14.057 1.00 85.25 78 LEU A C 1
ATOM 607 O O . LEU A 1 78 ? -6.163 8.707 15.076 1.00 85.25 78 LEU A O 1
ATOM 611 N N . SER A 1 79 ? -5.943 8.717 12.842 1.00 85.19 79 SER A N 1
ATOM 612 C CA . SER A 1 79 ? -6.969 9.735 12.594 1.00 85.19 79 SER A CA 1
ATOM 613 C C . SER A 1 79 ? -8.362 9.157 12.358 1.00 85.19 79 SER A C 1
ATOM 615 O O . SER A 1 79 ? -9.317 9.928 12.255 1.00 85.19 79 SER A O 1
ATOM 617 N N . LEU A 1 80 ? -8.490 7.828 12.257 1.00 79.06 80 LEU A N 1
ATOM 618 C CA . LEU A 1 80 ? -9.801 7.197 12.241 1.00 79.06 80 LEU A CA 1
ATOM 619 C C . LEU A 1 80 ? -10.479 7.446 13.596 1.00 79.06 80 LEU A C 1
ATOM 621 O O . LEU A 1 80 ? -9.810 7.375 14.630 1.00 79.06 80 LEU A O 1
ATOM 625 N N . PRO A 1 81 ? -11.778 7.782 13.607 1.00 70.31 81 PRO A N 1
ATOM 626 C CA . PRO A 1 81 ? -12.503 7.965 14.853 1.00 70.31 81 PRO A CA 1
ATOM 627 C C . PRO A 1 81 ? -12.444 6.664 15.659 1.00 70.31 81 PRO A C 1
ATOM 629 O O . PRO A 1 81 ? -12.760 5.598 15.137 1.00 70.31 81 PRO A O 1
ATOM 632 N N . ALA A 1 82 ? -12.007 6.764 16.913 1.00 61.72 82 ALA A N 1
ATOM 633 C CA . ALA A 1 82 ? -12.233 5.706 17.884 1.00 61.72 82 ALA A CA 1
ATOM 634 C C . ALA A 1 82 ? -13.708 5.789 18.283 1.00 61.72 82 ALA A C 1
ATOM 636 O O . ALA A 1 82 ? -14.140 6.833 18.781 1.00 61.72 82 ALA A O 1
ATOM 637 N N . GLU A 1 83 ? -14.471 4.741 17.991 1.00 57.75 83 GLU A N 1
ATOM 638 C CA . GLU A 1 83 ? -15.766 4.527 18.640 1.00 57.75 83 GLU A CA 1
ATOM 639 C C . GLU A 1 83 ? -15.561 4.100 20.098 1.00 57.75 83 GLU A C 1
ATOM 641 O O . GLU A 1 83 ?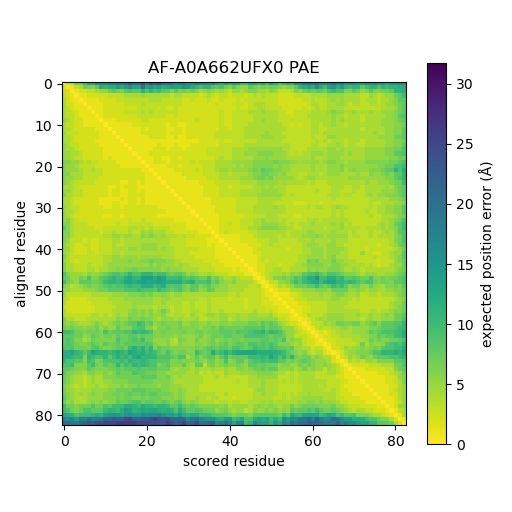 -14.609 3.329 20.370 1.00 57.75 83 GLU A O 1
#

Foldseek 3Di:
DDLDDLVVQPDLVVQCVVVVDDSVVSVLVRLVSSQVVVVVVLVSVLPDPDPDDDDDDPPPCCSCPVDPSPVSNVVSVVPRDDD

Mean predicted aligned error: 4.84 Å

Solvent-accessible surface area (backbone atoms only — not comparable to full-atom values): 5242 Å² total; per-residue (Å²): 135,73,98,70,62,70,64,79,81,47,45,39,70,57,40,16,65,74,67,74,37,58,74,66,60,10,41,56,52,30,51,53,55,47,57,78,48,41,66,60,55,5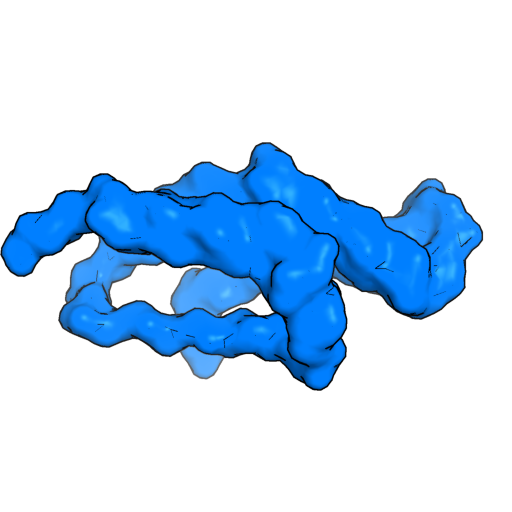1,54,56,54,73,70,49,96,58,98,72,86,88,82,88,72,69,93,57,58,64,68,47,71,80,33,72,55,45,65,51,48,52,53,54,60,71,65,50,82,82,128

Radius of gyration: 13.62 Å; Cα contacts (8 Å, |Δi|>4): 48; chains: 1; bounding box: 30×24×37 Å

Secondary structure (DSSP, 8-state):
--S--GGGT--HHHHHHHHT--HHHHHHHHHHHHHTTHHHHHHHHHT---S----PPPSSHHHHHSSTHHHHHHHHHHTSPP-